Protein AF-A0A932JIZ7-F1 (afdb_monomer_lite)

Secondary structure (DSSP, 8-state):
-------EEEEEEEEEETTEEEEEEEEEETTT--EEEESSHHHHHHHHHHHHHHHHHTTS--

Radius of gyration: 15.31 Å; chains: 1; bounding box: 42×21×42 Å

Foldseek 3Di:
DDDPDWDWDKDWDWDDDPPDIWIKIWIATPVPRDIDIDGDVVVVVVVVVVVVVVVVVVVVPD

Sequence (62 aa):
MSSFRETFILKIVKYDEEKQVKVSVTLRNIKSEKSLIFNSTDELSQYLKIEESNALTQNIDQ

Structure (mmCIF, N/CA/C/O backbone):
data_AF-A0A932JIZ7-F1
#
_entry.id   AF-A0A932JIZ7-F1
#
loop_
_atom_site.group_PDB
_atom_site.id
_atom_site.type_symbol
_atom_site.label_atom_id
_atom_site.label_alt_id
_atom_site.label_comp_id
_atom_site.label_asym_id
_atom_site.label_entity_id
_atom_site.label_seq_id
_atom_site.pdbx_PDB_ins_code
_atom_site.Cartn_x
_atom_site.Cartn_y
_atom_site.Cartn_z
_atom_site.occupancy
_atom_site.B_iso_or_equiv
_atom_site.auth_seq_id
_atom_site.auth_comp_id
_atom_site.auth_asym_id
_atom_site.auth_atom_id
_atom_site.pdbx_PDB_model_num
ATOM 1 N N . MET A 1 1 ? 16.668 7.048 -24.923 1.00 45.50 1 MET A N 1
ATOM 2 C CA . MET A 1 1 ? 16.597 6.544 -23.536 1.00 45.50 1 MET A CA 1
ATOM 3 C C . MET A 1 1 ? 15.154 6.174 -23.234 1.00 45.50 1 MET A C 1
ATOM 5 O O . MET A 1 1 ? 14.284 7.017 -23.411 1.00 45.50 1 MET A O 1
ATOM 9 N N . SER A 1 2 ? 14.873 4.914 -22.893 1.00 45.09 2 SER A N 1
ATOM 10 C CA . SER A 1 2 ? 13.508 4.479 -22.572 1.00 45.09 2 SER A CA 1
ATOM 11 C C . SER A 1 2 ? 13.187 4.876 -21.133 1.00 45.09 2 SER A C 1
ATOM 13 O O . SER A 1 2 ? 13.835 4.392 -20.213 1.00 45.09 2 SER A O 1
ATOM 15 N N . SER A 1 3 ? 12.201 5.752 -20.931 1.00 54.69 3 SER A N 1
ATOM 16 C CA . SER A 1 3 ? 11.651 6.024 -19.599 1.00 54.69 3 SER A CA 1
ATOM 17 C C . SER A 1 3 ? 11.039 4.729 -19.057 1.00 54.69 3 SER A C 1
ATOM 19 O O . SER A 1 3 ? 10.118 4.178 -19.667 1.00 54.69 3 SER A O 1
ATOM 21 N N . PHE A 1 4 ? 11.558 4.218 -17.938 1.00 64.44 4 PHE A N 1
ATOM 22 C CA . PHE A 1 4 ? 10.971 3.074 -17.239 1.00 64.44 4 PHE A CA 1
ATOM 23 C C . PHE A 1 4 ? 9.699 3.543 -16.525 1.00 64.44 4 PHE A C 1
ATOM 25 O O . PHE A 1 4 ? 9.684 3.851 -15.340 1.00 64.44 4 PHE A O 1
ATOM 32 N N . ARG A 1 5 ? 8.609 3.674 -17.289 1.00 72.00 5 ARG A N 1
ATOM 33 C CA . ARG A 1 5 ? 7.283 3.915 -16.721 1.00 72.00 5 ARG A CA 1
ATOM 34 C C . ARG A 1 5 ? 6.753 2.605 -16.165 1.00 72.00 5 ARG A C 1
ATOM 36 O O . ARG A 1 5 ? 6.360 1.693 -16.909 1.00 72.00 5 ARG A O 1
ATOM 43 N N . GLU A 1 6 ? 6.757 2.531 -14.847 1.00 76.50 6 GLU A N 1
ATOM 44 C CA . GLU A 1 6 ? 6.025 1.522 -14.108 1.00 76.50 6 GLU A CA 1
ATOM 45 C C . GLU A 1 6 ? 4.618 2.030 -13.800 1.00 76.50 6 GLU A C 1
ATOM 47 O O . GLU A 1 6 ? 4.377 3.225 -13.62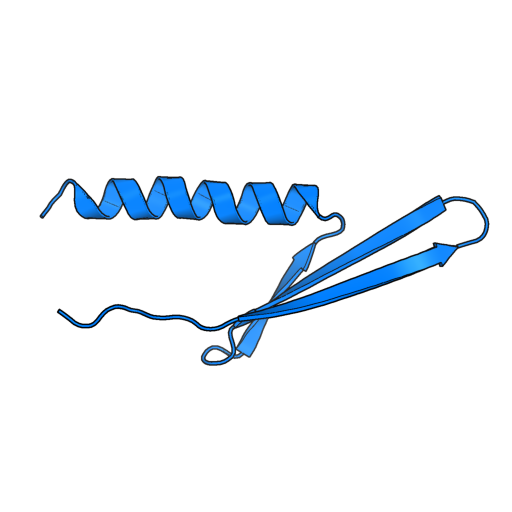8 1.00 76.50 6 GLU A O 1
ATOM 52 N N . THR A 1 7 ? 3.654 1.117 -13.817 1.00 84.75 7 THR A N 1
ATOM 53 C CA . THR A 1 7 ? 2.251 1.425 -13.546 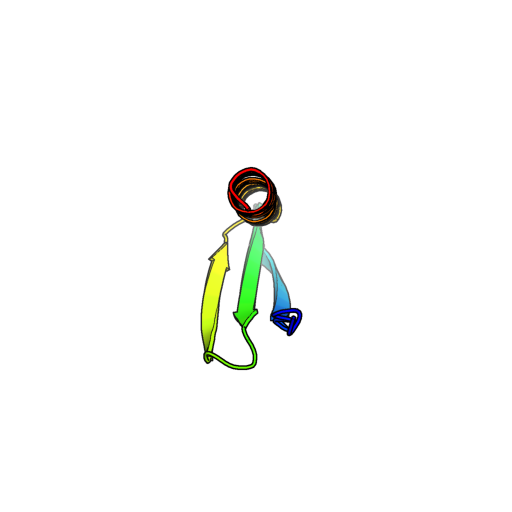1.00 84.75 7 THR A CA 1
ATOM 54 C C . THR A 1 7 ? 1.812 0.571 -12.379 1.00 84.75 7 THR A C 1
ATOM 56 O O . THR A 1 7 ? 2.054 -0.640 -12.363 1.00 84.75 7 THR A O 1
ATOM 59 N N . PHE A 1 8 ? 1.163 1.210 -11.414 1.00 88.50 8 PHE A N 1
ATOM 60 C CA . PHE A 1 8 ? 0.752 0.581 -10.173 1.00 88.50 8 PHE A CA 1
ATOM 61 C C . PHE A 1 8 ? -0.755 0.718 -9.968 1.00 88.50 8 PHE A C 1
ATOM 63 O O . PHE A 1 8 ? -1.371 1.691 -10.399 1.00 88.50 8 PHE A O 1
ATOM 70 N N . ILE A 1 9 ? -1.335 -0.260 -9.279 1.00 91.75 9 ILE A N 1
ATOM 71 C CA . ILE A 1 9 ? -2.688 -0.208 -8.731 1.00 91.75 9 ILE A CA 1
ATOM 72 C C . ILE A 1 9 ? -2.558 0.036 -7.230 1.00 91.75 9 ILE A C 1
ATOM 74 O O . ILE A 1 9 ? -1.869 -0.717 -6.538 1.00 91.75 9 ILE A O 1
ATOM 78 N N . LEU A 1 10 ? -3.244 1.065 -6.734 1.00 93.31 10 LEU A N 1
ATOM 79 C CA . LEU A 1 10 ? -3.349 1.364 -5.311 1.00 93.31 10 LEU A CA 1
ATOM 80 C C . LEU A 1 10 ? -4.734 0.951 -4.800 1.00 93.31 10 LEU A C 1
ATOM 82 O O . LEU A 1 10 ? -5.750 1.451 -5.281 1.00 93.31 10 LEU A O 1
ATOM 86 N N . LYS A 1 11 ? -4.777 0.050 -3.816 1.00 94.25 11 LYS A N 1
ATOM 87 C CA . LYS A 1 11 ? -6.001 -0.347 -3.109 1.00 94.25 11 LYS A CA 1
ATOM 88 C C . LYS A 1 11 ? -5.932 0.144 -1.669 1.00 94.25 11 LYS A C 1
ATOM 90 O O . LYS A 1 11 ? -4.960 -0.139 -0.978 1.00 94.25 11 LYS A O 1
ATOM 95 N N . ILE A 1 12 ? -6.975 0.830 -1.211 1.00 92.88 12 ILE A N 1
ATOM 96 C CA . ILE A 1 12 ? -7.111 1.292 0.174 1.00 92.88 12 ILE A CA 1
ATOM 97 C C . ILE A 1 12 ? -8.370 0.652 0.753 1.00 92.88 12 ILE A C 1
ATOM 99 O O . ILE A 1 12 ? -9.443 0.737 0.156 1.00 92.88 12 ILE A O 1
ATOM 103 N N . VAL A 1 13 ? -8.234 -0.007 1.899 1.00 91.94 13 VAL A N 1
ATOM 104 C CA . VAL A 1 13 ? -9.337 -0.629 2.634 1.00 91.94 13 VAL A CA 1
ATOM 105 C C . VAL A 1 13 ? -9.388 -0.016 4.022 1.00 91.94 13 VAL A C 1
ATOM 107 O O . VAL A 1 13 ? -8.390 -0.018 4.740 1.00 91.94 13 VAL A O 1
ATOM 110 N N . LYS A 1 14 ? -10.554 0.509 4.396 1.00 89.38 14 LYS A N 1
ATOM 111 C CA . LYS A 1 14 ? -10.832 1.013 5.739 1.00 89.38 14 LYS A CA 1
ATOM 112 C C . LYS A 1 14 ? -11.702 -0.009 6.463 1.00 89.38 14 LYS A C 1
ATOM 114 O O . LYS A 1 14 ? -12.751 -0.386 5.949 1.00 89.38 14 LYS A O 1
ATOM 119 N N . TYR A 1 15 ? -11.259 -0.436 7.634 1.00 86.62 15 TYR A N 1
ATOM 120 C CA . TYR A 1 15 ? -11.999 -1.310 8.530 1.00 86.62 15 TYR A CA 1
ATOM 121 C C . TYR A 1 15 ? -12.542 -0.463 9.678 1.00 86.62 15 TYR A C 1
ATOM 123 O O . TYR A 1 15 ? -11.783 0.264 10.324 1.00 86.62 15 TYR A O 1
ATOM 131 N N . ASP A 1 16 ? -13.848 -0.556 9.904 1.00 83.19 16 ASP A N 1
ATOM 132 C CA . ASP A 1 16 ? -14.502 -0.049 11.109 1.00 83.19 16 ASP A CA 1
ATOM 133 C C . ASP A 1 16 ? -14.662 -1.238 12.062 1.00 83.19 16 ASP A C 1
ATOM 135 O O . ASP A 1 16 ? -15.671 -1.940 12.050 1.00 83.19 16 ASP A O 1
ATOM 139 N N . GLU A 1 17 ? -13.604 -1.544 12.813 1.00 77.88 17 GLU A N 1
ATOM 140 C CA . GLU A 1 17 ? -13.694 -2.483 13.932 1.00 77.88 17 GLU A CA 1
ATOM 141 C C . GLU A 1 17 ? -14.064 -1.694 15.189 1.00 77.88 17 GLU A C 1
ATOM 143 O O . GLU A 1 17 ? -13.589 -0.575 15.371 1.00 77.88 17 GLU A O 1
ATOM 148 N N . GLU A 1 18 ? 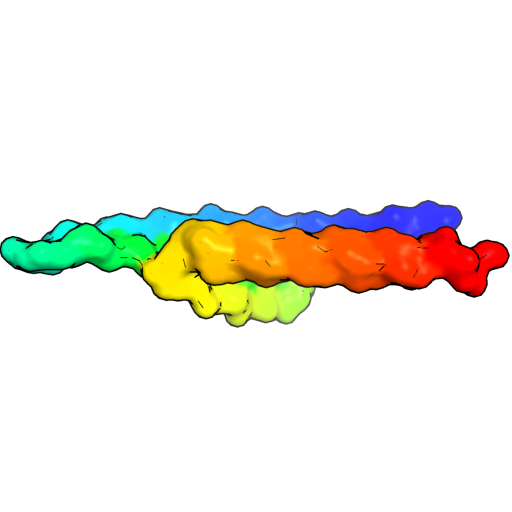-14.901 -2.286 16.049 1.00 72.25 18 GLU A N 1
ATOM 149 C CA . GLU A 1 18 ? -15.760 -1.661 17.077 1.00 72.25 18 GLU A CA 1
ATOM 150 C C . GLU A 1 18 ? -15.122 -0.614 18.020 1.00 72.25 18 GLU A C 1
ATOM 152 O O . GLU A 1 18 ? -15.838 0.002 18.810 1.00 72.25 18 GLU A O 1
ATOM 157 N N . LYS A 1 19 ? -13.802 -0.385 17.978 1.00 70.25 19 LYS A N 1
ATOM 158 C CA . LYS A 1 19 ? -13.093 0.626 18.781 1.00 70.25 19 LYS A CA 1
ATOM 159 C C . LYS A 1 19 ? -11.922 1.335 18.086 1.00 70.25 19 LYS A C 1
ATOM 161 O O . LYS A 1 19 ? -11.389 2.271 18.679 1.00 70.25 19 LYS A O 1
ATOM 166 N N . GLN A 1 20 ? -11.491 0.922 16.890 1.00 72.81 20 GLN A N 1
ATOM 167 C CA . GLN A 1 20 ? -10.370 1.555 16.180 1.00 72.81 20 GLN A CA 1
ATOM 168 C C . GLN A 1 20 ? -10.548 1.464 14.663 1.00 72.81 20 GLN A C 1
ATOM 170 O O . GLN A 1 20 ? -10.740 0.387 14.103 1.00 72.81 20 GLN A O 1
ATOM 175 N N . VAL A 1 21 ? -10.405 2.607 13.991 1.00 79.00 21 VAL A N 1
ATOM 176 C CA . VAL A 1 21 ? -10.325 2.655 12.530 1.00 79.00 21 VAL A CA 1
ATOM 177 C C . VAL A 1 21 ? -8.977 2.086 12.107 1.00 79.00 21 VAL A C 1
ATOM 179 O O . VAL A 1 21 ? -7.935 2.666 12.415 1.00 79.00 21 VAL A O 1
ATOM 182 N N . LYS A 1 22 ? -8.994 0.985 11.356 1.00 84.75 22 LYS A N 1
ATOM 183 C CA . LYS A 1 22 ? -7.789 0.410 10.752 1.00 84.75 22 LYS A CA 1
ATOM 184 C C . LYS A 1 22 ? -7.791 0.668 9.253 1.00 84.75 22 LYS A C 1
ATOM 186 O O . LYS A 1 22 ? -8.824 0.559 8.595 1.00 84.75 22 LYS A O 1
ATOM 191 N N . VAL A 1 23 ? -6.631 0.995 8.698 1.00 88.31 23 VAL A N 1
ATOM 192 C CA . VAL A 1 23 ? -6.448 1.160 7.254 1.00 88.31 23 VAL A CA 1
ATOM 193 C C . VAL A 1 23 ? -5.453 0.113 6.774 1.00 88.31 23 VAL A C 1
ATOM 195 O O . VAL A 1 23 ? -4.430 -0.114 7.403 1.00 88.31 23 VAL A O 1
ATOM 198 N N . SER A 1 24 ? -5.751 -0.540 5.658 1.00 92.06 24 SER A N 1
ATOM 199 C CA . SER A 1 24 ? -4.774 -1.330 4.916 1.00 92.06 24 SER A CA 1
ATOM 200 C C . SER A 1 24 ? -4.617 -0.737 3.528 1.00 92.06 24 SER A C 1
ATOM 202 O O . SER A 1 24 ? -5.601 -0.400 2.865 1.00 92.06 24 SER A O 1
ATOM 204 N N . VAL A 1 25 ? -3.372 -0.603 3.095 1.00 94.19 25 VAL A N 1
ATOM 205 C CA . VAL A 1 25 ? -3.017 -0.069 1.787 1.00 94.19 25 VAL A CA 1
ATOM 206 C C . VAL A 1 25 ? -2.227 -1.130 1.040 1.00 94.19 25 VAL A C 1
ATOM 208 O O . VAL A 1 25 ? -1.314 -1.733 1.589 1.00 94.19 25 VAL A O 1
ATOM 211 N N . THR A 1 26 ? -2.566 -1.383 -0.217 1.00 94.25 26 THR A N 1
ATOM 212 C CA . THR A 1 26 ? -1.832 -2.313 -1.078 1.00 94.25 26 THR A CA 1
ATOM 213 C C . THR A 1 26 ? -1.398 -1.596 -2.345 1.00 94.25 26 THR A C 1
ATOM 215 O O . THR A 1 26 ? -2.239 -1.055 -3.064 1.00 94.25 26 THR A O 1
ATOM 218 N N . LEU A 1 27 ? -0.099 -1.623 -2.633 1.00 93.06 27 LEU A N 1
ATOM 219 C CA . LEU A 1 27 ? 0.488 -1.110 -3.867 1.00 93.06 27 LEU A CA 1
ATOM 220 C C . LEU A 1 27 ? 0.945 -2.296 -4.720 1.00 93.06 27 LEU A C 1
ATOM 222 O O . LEU A 1 27 ? 1.824 -3.051 -4.309 1.00 93.06 27 LEU A O 1
ATOM 226 N N . ARG A 1 28 ? 0.346 -2.483 -5.899 1.00 92.19 28 ARG A N 1
ATOM 227 C CA . ARG A 1 28 ? 0.677 -3.588 -6.812 1.00 92.19 28 ARG A CA 1
ATOM 228 C C . ARG A 1 28 ? 1.233 -3.061 -8.126 1.00 92.19 28 ARG A C 1
ATOM 230 O O . ARG A 1 28 ? 0.584 -2.244 -8.769 1.00 92.19 28 ARG A O 1
ATOM 237 N N . ASN A 1 29 ? 2.380 -3.571 -8.560 1.00 89.19 29 ASN A N 1
ATOM 238 C CA . ASN A 1 29 ? 2.919 -3.302 -9.891 1.00 89.19 29 ASN A CA 1
ATOM 239 C C . ASN A 1 29 ? 2.193 -4.175 -10.927 1.00 89.19 29 ASN A C 1
ATOM 241 O O . ASN A 1 29 ? 2.094 -5.393 -10.764 1.00 89.19 29 ASN A O 1
ATOM 245 N N . ILE A 1 30 ? 1.678 -3.556 -11.993 1.00 86.44 30 ILE A N 1
ATOM 246 C CA . ILE A 1 30 ? 0.878 -4.253 -13.013 1.00 86.44 30 ILE A CA 1
ATOM 247 C C . ILE A 1 30 ? 1.732 -5.227 -13.834 1.00 86.44 30 ILE A C 1
ATOM 249 O O . ILE A 1 30 ? 1.240 -6.272 -14.244 1.00 86.44 30 ILE A O 1
ATOM 253 N N . LYS A 1 31 ? 3.006 -4.900 -14.074 1.00 83.38 31 LYS A N 1
ATOM 254 C CA . LYS A 1 31 ? 3.894 -5.680 -14.947 1.00 83.38 31 LYS A CA 1
ATOM 255 C C . LYS A 1 31 ? 4.603 -6.814 -14.214 1.00 83.38 31 LYS A C 1
ATOM 257 O O . LYS A 1 31 ? 4.781 -7.877 -14.793 1.00 83.38 31 LYS A O 1
ATOM 262 N N . SER A 1 32 ? 5.039 -6.586 -12.974 1.00 82.62 32 SER A N 1
ATOM 263 C CA . SER A 1 32 ? 5.831 -7.568 -12.216 1.00 82.62 32 SER A CA 1
ATOM 264 C C . SER A 1 32 ? 5.007 -8.447 -11.276 1.00 82.62 32 SER A C 1
ATOM 266 O O . SER A 1 32 ? 5.575 -9.298 -10.599 1.00 82.62 32 SER A O 1
ATOM 268 N N . GLU A 1 33 ? 3.694 -8.208 -11.186 1.00 78.62 33 GLU A N 1
ATOM 269 C CA . GLU A 1 33 ? 2.750 -8.845 -10.254 1.00 78.62 33 GLU A CA 1
ATOM 270 C C . GLU A 1 33 ? 3.099 -8.718 -8.761 1.00 78.62 33 GLU A C 1
ATOM 272 O O . GLU A 1 33 ? 2.335 -9.174 -7.911 1.00 78.62 33 GLU A O 1
ATOM 277 N N . LYS A 1 34 ? 4.195 -8.033 -8.420 1.00 84.94 34 LYS A N 1
ATOM 278 C CA . LYS A 1 34 ? 4.604 -7.758 -7.044 1.00 84.94 34 LYS A CA 1
ATOM 279 C C . LYS A 1 34 ? 3.586 -6.856 -6.353 1.00 84.94 34 LYS A C 1
ATOM 281 O O . LYS A 1 34 ? 3.122 -5.869 -6.930 1.00 84.94 34 LYS A O 1
ATOM 286 N N . SER A 1 35 ? 3.290 -7.168 -5.096 1.00 90.12 35 SER A N 1
ATOM 287 C CA . SER A 1 35 ? 2.422 -6.373 -4.228 1.00 90.12 35 SER A CA 1
ATOM 288 C C . SER A 1 35 ? 3.097 -6.085 -2.894 1.00 90.12 35 SER A C 1
ATOM 290 O O . SER A 1 35 ? 3.637 -6.996 -2.270 1.00 90.12 35 SER A O 1
ATOM 292 N N . LEU A 1 36 ? 3.000 -4.839 -2.445 1.00 91.31 36 LEU A N 1
ATOM 293 C CA . LEU A 1 36 ? 3.405 -4.388 -1.119 1.00 91.31 36 LEU A CA 1
ATOM 294 C C . LEU A 1 36 ? 2.158 -4.030 -0.314 1.00 91.31 36 LEU A C 1
ATOM 296 O O . LEU A 1 36 ? 1.210 -3.469 -0.865 1.00 91.31 36 LEU A O 1
ATOM 300 N N . ILE A 1 37 ? 2.156 -4.367 0.973 1.00 93.50 37 ILE A N 1
ATOM 301 C CA . ILE A 1 37 ? 1.047 -4.107 1.895 1.00 93.50 37 ILE A CA 1
ATOM 302 C C . ILE A 1 37 ? 1.564 -3.210 3.017 1.00 93.50 37 ILE A C 1
ATOM 304 O O . ILE A 1 37 ? 2.622 -3.478 3.579 1.00 93.50 37 ILE A O 1
ATOM 308 N N . PHE A 1 38 ? 0.791 -2.181 3.348 1.00 93.69 38 PHE A N 1
ATOM 309 C CA . PHE A 1 38 ? 1.059 -1.223 4.413 1.00 93.69 38 PHE A CA 1
ATOM 310 C C . PHE A 1 38 ? -0.141 -1.156 5.366 1.00 93.69 38 PHE A C 1
ATOM 312 O O . PHE A 1 38 ? -1.291 -1.364 4.956 1.00 93.69 38 PHE A O 1
ATOM 319 N N . ASN A 1 39 ? 0.122 -0.846 6.634 1.00 90.69 39 ASN A N 1
ATOM 320 C CA . ASN A 1 39 ? -0.890 -0.729 7.692 1.00 90.69 39 ASN A CA 1
ATOM 321 C C . ASN A 1 39 ? -1.358 0.717 7.916 1.00 90.69 39 ASN A C 1
ATOM 323 O O . ASN A 1 39 ? -2.196 0.980 8.778 1.00 90.69 39 ASN A O 1
ATOM 327 N N . SER A 1 40 ? -0.810 1.669 7.162 1.00 89.50 40 SER A N 1
ATOM 328 C CA . SER A 1 40 ? -1.236 3.065 7.161 1.00 89.50 40 SER A CA 1
ATOM 329 C C . SER A 1 40 ? -0.868 3.745 5.842 1.00 89.50 40 SER A C 1
ATOM 331 O O . SER A 1 40 ? -0.046 3.255 5.065 1.00 89.50 40 SER A O 1
ATOM 333 N N . THR A 1 41 ? -1.472 4.903 5.582 1.00 88.12 41 THR A N 1
ATOM 334 C CA . THR A 1 41 ? -1.074 5.773 4.466 1.00 88.12 41 THR A CA 1
ATOM 335 C C . THR A 1 41 ? 0.287 6.432 4.697 1.00 88.12 41 THR A C 1
ATOM 337 O O . THR A 1 41 ? 0.970 6.767 3.730 1.00 88.12 41 THR A O 1
ATOM 340 N N . ASP A 1 42 ? 0.702 6.588 5.956 1.00 90.19 42 ASP A N 1
ATOM 341 C CA . ASP A 1 42 ? 1.990 7.190 6.311 1.00 90.19 42 ASP A CA 1
ATOM 342 C C . ASP A 1 42 ? 3.158 6.265 5.960 1.00 90.19 42 ASP A C 1
ATOM 344 O O . ASP A 1 42 ? 4.145 6.720 5.384 1.00 90.19 42 ASP A O 1
ATOM 348 N N . GLU A 1 43 ? 3.013 4.959 6.208 1.00 90.75 43 GLU A N 1
ATOM 349 C CA . GLU A 1 43 ? 3.986 3.942 5.785 1.00 90.75 43 GLU A CA 1
ATOM 350 C C . GLU A 1 43 ? 4.181 3.940 4.258 1.00 90.75 43 GLU A C 1
ATOM 352 O O . GLU A 1 43 ? 5.316 3.927 3.779 1.00 90.75 43 GLU A O 1
ATOM 357 N N . LEU A 1 44 ? 3.091 4.034 3.480 1.00 90.56 44 LEU A N 1
ATOM 358 C CA . LEU A 1 44 ? 3.177 4.178 2.020 1.00 90.56 44 LEU A CA 1
ATOM 359 C C . LEU A 1 44 ? 3.931 5.461 1.632 1.00 90.56 44 LEU A C 1
ATOM 361 O O . LEU A 1 44 ? 4.790 5.433 0.752 1.00 90.56 44 LEU A O 1
ATOM 365 N N . SER A 1 45 ? 3.602 6.590 2.265 1.00 88.00 45 SER A N 1
ATOM 366 C CA . SER A 1 45 ? 4.226 7.888 1.975 1.00 88.00 45 SER A CA 1
ATOM 367 C C . SER A 1 45 ? 5.736 7.857 2.215 1.00 88.00 45 SER A C 1
ATOM 369 O O . SER A 1 45 ? 6.506 8.355 1.395 1.00 88.00 45 SER A O 1
ATOM 371 N N . GLN A 1 46 ? 6.175 7.224 3.305 1.00 89.56 46 GLN A N 1
ATOM 372 C CA . GLN A 1 46 ? 7.596 7.030 3.591 1.00 89.56 46 GLN A CA 1
ATOM 373 C C . GLN A 1 46 ? 8.276 6.160 2.529 1.00 89.56 46 GLN A C 1
ATOM 375 O O . GLN A 1 46 ? 9.342 6.535 2.046 1.00 89.56 46 GLN A O 1
ATOM 380 N N . TYR A 1 47 ? 7.647 5.054 2.117 1.00 86.38 47 TYR A N 1
ATOM 381 C CA . TYR A 1 47 ? 8.176 4.184 1.063 1.00 86.38 47 TYR A CA 1
ATOM 382 C C . TYR A 1 47 ? 8.400 4.942 -0.257 1.00 86.38 47 TYR A C 1
ATOM 384 O O . TYR A 1 47 ? 9.490 4.885 -0.825 1.00 86.38 47 TYR A O 1
ATOM 392 N N . LEU A 1 48 ? 7.412 5.725 -0.705 1.00 83.81 48 LEU A N 1
ATOM 393 C CA . LEU A 1 48 ? 7.509 6.488 -1.955 1.00 83.81 48 LEU A CA 1
ATOM 394 C C . LEU A 1 48 ? 8.592 7.583 -1.900 1.00 83.81 48 LEU A C 1
ATOM 396 O O . LEU A 1 48 ? 9.304 7.793 -2.879 1.00 83.81 48 LEU A O 1
ATOM 400 N N . LYS A 1 49 ? 8.770 8.239 -0.745 1.00 83.00 49 LYS A N 1
ATOM 401 C CA . LYS A 1 49 ? 9.812 9.266 -0.547 1.00 83.00 49 LYS A CA 1
ATOM 402 C C . LYS A 1 49 ? 11.233 8.696 -0.530 1.00 83.00 49 LYS A C 1
ATOM 404 O O . LYS A 1 49 ? 12.169 9.358 -0.984 1.00 83.00 49 LYS A O 1
ATOM 409 N N . ILE A 1 50 ? 11.409 7.486 0.008 1.00 68.62 50 ILE A N 1
ATOM 410 C CA . ILE A 1 50 ? 12.706 6.792 -0.011 1.00 68.62 50 ILE A CA 1
ATOM 411 C C . ILE A 1 50 ? 13.105 6.487 -1.459 1.00 68.62 50 ILE A C 1
ATOM 413 O O . ILE A 1 50 ? 14.261 6.691 -1.832 1.00 68.62 50 ILE A O 1
ATOM 417 N N . GLU A 1 51 ? 12.157 6.059 -2.295 1.00 60.53 51 GLU A N 1
ATOM 418 C CA . GLU A 1 51 ? 12.450 5.800 -3.706 1.00 60.53 51 GLU A CA 1
ATOM 419 C C . GLU A 1 51 ? 12.702 7.078 -4.518 1.00 60.53 51 GLU A C 1
ATOM 421 O O . GLU A 1 51 ? 13.597 7.064 -5.359 1.00 60.53 51 GLU A O 1
ATOM 426 N N . GLU A 1 52 ? 12.040 8.205 -4.224 1.00 57.44 52 GLU A N 1
ATOM 427 C CA . GLU A 1 52 ? 12.399 9.501 -4.833 1.00 57.44 52 GLU A CA 1
ATOM 428 C C . GLU A 1 52 ? 13.842 9.905 -4.509 1.00 57.44 52 GLU A C 1
ATOM 430 O O . GLU A 1 52 ? 14.586 10.329 -5.395 1.00 57.44 52 GLU A O 1
ATOM 435 N N . SER A 1 53 ? 14.261 9.718 -3.256 1.00 56.00 53 SER A N 1
ATOM 436 C CA . SER A 1 53 ? 15.624 10.040 -2.821 1.00 56.00 53 SER A CA 1
ATOM 437 C C . SER A 1 53 ? 16.661 9.147 -3.510 1.00 56.00 53 SER A C 1
ATOM 439 O O . SER A 1 53 ? 17.706 9.635 -3.926 1.00 56.00 53 SER A O 1
ATOM 441 N N . ASN A 1 54 ? 16.361 7.859 -3.705 1.00 53.62 54 ASN A N 1
ATOM 442 C CA . ASN A 1 54 ? 17.255 6.926 -4.397 1.00 53.62 54 ASN A CA 1
ATOM 443 C C . ASN A 1 54 ? 17.276 7.118 -5.927 1.00 53.62 54 ASN A C 1
ATOM 445 O O . ASN A 1 54 ? 18.327 6.948 -6.546 1.00 53.62 54 ASN A O 1
ATOM 449 N N . ALA A 1 55 ? 16.154 7.502 -6.543 1.00 52.91 55 ALA A N 1
ATOM 450 C CA . ALA A 1 55 ? 16.064 7.782 -7.980 1.00 52.91 55 ALA A CA 1
ATOM 451 C C . ALA A 1 55 ? 16.783 9.086 -8.380 1.00 52.91 55 ALA A C 1
ATOM 453 O O . ALA A 1 55 ? 17.294 9.200 -9.498 1.00 52.91 55 ALA A O 1
ATOM 454 N N . LEU A 1 56 ? 16.860 10.060 -7.466 1.00 46.53 56 LEU A N 1
ATOM 455 C CA . LEU A 1 56 ? 17.647 11.283 -7.641 1.00 46.53 56 LEU A CA 1
ATOM 456 C C . LEU A 1 56 ? 19.157 11.007 -7.593 1.00 46.53 56 LEU A C 1
ATOM 458 O O . LEU A 1 56 ? 19.887 11.546 -8.419 1.00 46.53 56 LEU A 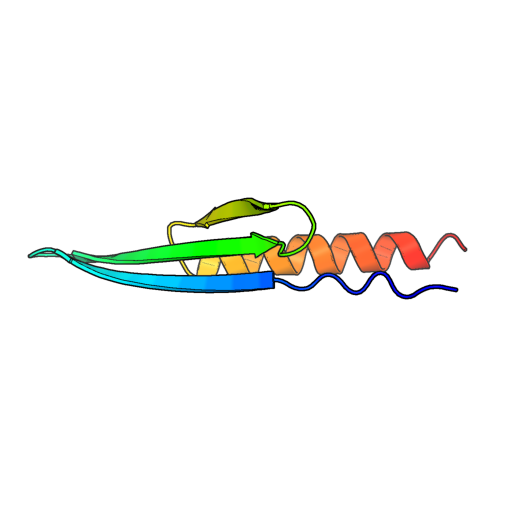O 1
ATOM 462 N N . THR A 1 57 ? 19.627 10.117 -6.713 1.00 42.81 57 THR A N 1
ATOM 463 C CA . THR A 1 57 ? 21.058 9.774 -6.612 1.00 42.81 57 THR A CA 1
ATOM 464 C C . THR A 1 57 ? 21.580 9.034 -7.850 1.00 42.81 57 THR A C 1
ATOM 466 O O . THR A 1 57 ? 22.725 9.228 -8.238 1.00 42.81 57 THR A O 1
ATOM 469 N N . GLN A 1 58 ? 20.743 8.242 -8.535 1.00 44.50 58 GLN A N 1
ATOM 470 C CA . GLN A 1 58 ? 21.144 7.523 -9.758 1.00 44.50 58 GLN A CA 1
ATOM 471 C C . GLN A 1 58 ? 21.255 8.400 -11.021 1.00 44.50 58 GLN A C 1
ATOM 473 O O . GLN A 1 58 ? 21.774 7.926 -12.027 1.00 44.50 58 GLN A O 1
ATOM 478 N N . ASN A 1 59 ? 20.802 9.659 -10.991 1.00 40.97 59 ASN A N 1
ATOM 479 C CA . ASN A 1 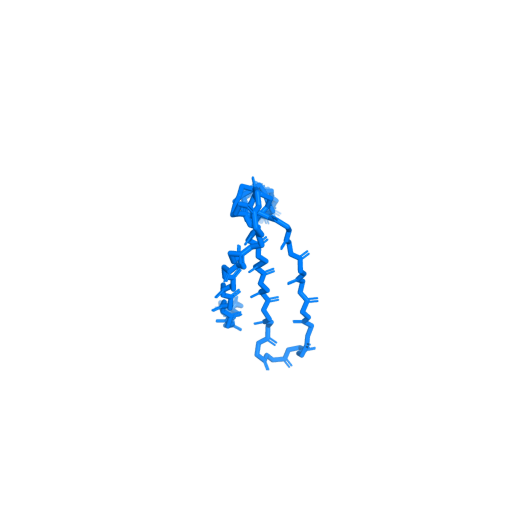59 ? 20.918 10.590 -12.125 1.00 40.97 59 ASN A CA 1
ATOM 480 C C . ASN A 1 59 ? 22.119 11.551 -12.023 1.00 40.97 59 ASN A C 1
ATOM 482 O O . ASN A 1 59 ? 22.316 12.355 -12.928 1.00 40.97 59 ASN A O 1
ATOM 486 N N . ILE A 1 60 ? 22.902 11.499 -10.939 1.00 43.28 60 ILE A N 1
ATOM 487 C CA . ILE A 1 60 ? 24.041 12.412 -10.713 1.00 43.28 60 ILE A CA 1
ATOM 488 C C . ILE A 1 60 ? 25.383 11.776 -11.150 1.00 43.28 60 ILE A C 1
ATOM 490 O O . ILE A 1 60 ? 26.380 12.479 -11.261 1.00 43.28 60 ILE A O 1
ATOM 494 N N . ASP A 1 61 ? 25.399 10.479 -11.483 1.00 36.75 61 ASP A N 1
ATOM 495 C CA . ASP A 1 61 ? 26.588 9.725 -11.933 1.00 36.75 61 ASP A CA 1
ATOM 496 C C . ASP A 1 61 ? 26.575 9.354 -13.444 1.00 36.75 61 ASP A C 1
ATOM 498 O O . ASP A 1 61 ? 27.246 8.407 -13.8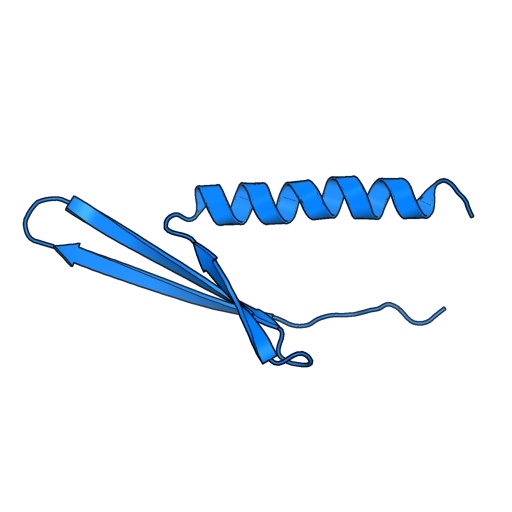61 1.00 36.75 61 ASP A O 1
ATOM 502 N N . GLN A 1 62 ? 25.819 10.075 -14.290 1.00 35.91 62 GLN A N 1
ATOM 503 C CA . GLN A 1 62 ? 25.888 9.963 -15.766 1.00 35.91 62 GLN A CA 1
ATOM 504 C C . GLN A 1 62 ? 26.462 11.225 -16.409 1.00 35.91 62 GLN A C 1
ATOM 506 O O . GLN A 1 62 ? 27.179 11.067 -17.424 1.00 35.91 62 GLN A O 1
#

pLDDT: mean 76.61, std 17.94, range [35.91, 94.25]